Protein AF-A0A2A2IFG4-F1 (afdb_monomer_lite)

Secondary structure (DSSP, 8-state):
--GGG--SSHHHHHHHHHHHHHHHHHHHHHHHHHHHHHHHHH-HHHHHHHHHHHTT--TTSHHHHTTS-HHHHHHHHHHHHHHHHTT--

pLDDT: mean 92.61, std 11.13, range [41.53, 98.62]

Structure (mmCIF, N/CA/C/O backbone):
data_AF-A0A2A2IFG4-F1
#
_entry.id   AF-A0A2A2IFG4-F1
#
loop_
_atom_site.group_PDB
_atom_site.id
_atom_site.type_symbol
_atom_site.label_atom_id
_atom_site.label_alt_id
_atom_site.label_comp_id
_atom_site.label_asym_id
_atom_site.label_entity_id
_atom_site.label_seq_id
_atom_site.pdbx_PDB_ins_code
_atom_site.Cartn_x
_atom_site.Cartn_y
_atom_site.Cartn_z
_atom_site.occupancy
_atom_site.B_iso_or_equiv
_atom_site.auth_seq_id
_atom_site.auth_comp_id
_atom_site.auth_asym_id
_atom_site.auth_atom_id
_atom_site.pdbx_PDB_model_num
ATOM 1 N N . MET A 1 1 ? -13.860 -14.652 21.382 1.00 44.75 1 MET A N 1
ATOM 2 C CA . MET A 1 1 ? -13.859 -13.178 21.480 1.00 44.75 1 MET A CA 1
ATOM 3 C C . MET A 1 1 ? -12.875 -12.821 22.586 1.00 44.75 1 MET A C 1
ATOM 5 O O . MET A 1 1 ? -13.052 -13.321 23.692 1.00 44.75 1 MET A O 1
ATOM 9 N N . LEU A 1 2 ? -11.777 -12.118 22.289 1.00 41.53 2 LEU A N 1
ATOM 10 C CA . LEU A 1 2 ? -10.832 -11.686 23.329 1.00 41.53 2 LEU A CA 1
ATOM 11 C C . LEU A 1 2 ? -11.616 -10.851 24.354 1.00 41.53 2 LEU A C 1
ATOM 13 O O . LEU A 1 2 ? -12.245 -9.871 23.969 1.00 41.53 2 LEU A O 1
ATOM 17 N N . LYS A 1 3 ? -11.590 -11.240 25.636 1.00 50.25 3 LYS A N 1
ATOM 18 C CA . LYS A 1 3 ? -12.305 -10.603 26.770 1.00 50.25 3 LYS A CA 1
ATOM 19 C C . LYS A 1 3 ? -11.920 -9.131 27.040 1.00 50.25 3 LYS A C 1
ATOM 21 O O . LYS A 1 3 ? -12.244 -8.584 28.084 1.00 50.25 3 LYS A O 1
ATOM 26 N N . ILE A 1 4 ? -11.184 -8.499 26.132 1.00 58.09 4 ILE A N 1
ATOM 27 C CA . ILE A 1 4 ? -10.511 -7.212 26.326 1.00 58.09 4 ILE A CA 1
ATOM 28 C C . ILE A 1 4 ? -11.445 -6.031 25.988 1.00 58.09 4 ILE A C 1
ATOM 30 O O . ILE A 1 4 ? -11.173 -4.908 26.394 1.00 58.09 4 ILE A O 1
ATOM 34 N N . PHE A 1 5 ? -12.588 -6.276 25.333 1.00 62.91 5 PHE A N 1
ATOM 35 C CA . PHE A 1 5 ? -13.521 -5.224 24.899 1.00 62.91 5 PHE A CA 1
ATOM 36 C C . PHE A 1 5 ? -14.975 -5.461 25.339 1.00 62.91 5 PHE A C 1
ATOM 38 O O . PHE A 1 5 ? -15.910 -5.140 24.608 1.00 62.91 5 PHE A O 1
ATOM 45 N N . GLU A 1 6 ? -15.199 -6.036 26.524 1.00 72.94 6 GLU A N 1
ATOM 46 C CA . GLU A 1 6 ? -16.545 -6.023 27.109 1.00 72.94 6 GLU A CA 1
ATOM 47 C C . GLU A 1 6 ? -16.897 -4.585 27.519 1.00 72.94 6 GLU A C 1
ATOM 49 O O . GLU A 1 6 ? -16.364 -4.050 28.490 1.00 72.94 6 GLU A O 1
ATOM 54 N N . THR A 1 7 ? -17.780 -3.944 26.752 1.00 80.56 7 THR A N 1
ATOM 55 C CA . THR A 1 7 ? -18.266 -2.584 27.027 1.00 80.56 7 THR A CA 1
ATOM 56 C C . THR A 1 7 ? -19.638 -2.652 27.687 1.00 80.56 7 THR A C 1
ATOM 58 O O . THR A 1 7 ? -20.476 -3.479 27.325 1.00 80.56 7 THR A O 1
ATOM 61 N N . LYS A 1 8 ? -19.874 -1.819 28.706 1.00 83.75 8 LYS A N 1
ATOM 62 C CA . LYS A 1 8 ? -21.093 -1.897 29.534 1.00 83.75 8 LYS A CA 1
ATOM 63 C C . LYS A 1 8 ? -22.217 -1.011 29.011 1.00 83.75 8 LYS A C 1
ATOM 65 O O . LYS A 1 8 ? -23.366 -1.159 29.419 1.00 83.75 8 LYS A O 1
ATOM 70 N N . ASN A 1 9 ? -21.886 -0.053 28.150 1.00 88.12 9 ASN A N 1
ATOM 71 C CA . ASN A 1 9 ? -22.820 0.904 27.574 1.00 88.12 9 ASN A CA 1
ATOM 72 C C . ASN A 1 9 ? -22.288 1.461 26.245 1.00 88.12 9 ASN A C 1
ATOM 74 O O . ASN A 1 9 ? -21.112 1.322 25.908 1.00 88.12 9 ASN A O 1
ATOM 78 N N . LYS A 1 10 ? -23.170 2.144 25.508 1.00 89.81 10 LYS A N 1
ATOM 79 C CA . LYS A 1 10 ? -22.859 2.730 24.200 1.00 89.81 10 LYS A CA 1
ATOM 80 C C . LYS A 1 10 ? -21.691 3.725 24.238 1.00 89.81 10 LYS A C 1
ATOM 82 O O . LYS A 1 10 ? -20.872 3.721 23.333 1.00 89.81 10 LYS A O 1
ATOM 87 N N . LYS A 1 11 ? -21.582 4.551 25.283 1.00 89.81 11 LYS A N 1
ATOM 88 C CA . LYS A 1 11 ? -20.512 5.557 25.386 1.00 89.81 11 LYS A CA 1
ATOM 89 C C . LYS A 1 11 ? -19.131 4.903 25.492 1.00 89.81 11 LYS A C 1
ATOM 91 O O . LYS A 1 11 ? -18.190 5.348 24.849 1.00 89.81 11 LYS A O 1
ATOM 96 N N . GLU A 1 12 ? -19.010 3.846 26.292 1.00 88.56 12 GLU A N 1
ATOM 97 C CA . GLU A 1 12 ? -17.772 3.063 26.391 1.00 88.56 12 GLU A CA 1
ATOM 98 C C . GLU A 1 12 ? -17.429 2.377 25.067 1.00 88.56 12 GLU A C 1
ATOM 100 O O . GLU A 1 12 ? -16.274 2.408 24.653 1.00 88.56 12 GLU A O 1
ATOM 105 N N . HIS A 1 13 ? -18.428 1.812 24.384 1.00 90.44 13 HIS A N 1
ATOM 106 C CA . HIS A 1 13 ? -18.262 1.241 23.049 1.00 90.44 13 HIS A CA 1
ATOM 107 C C . HIS A 1 13 ? -17.733 2.263 22.040 1.00 90.44 13 HIS A C 1
ATOM 109 O O . HIS A 1 13 ? -16.739 1.995 21.369 1.00 90.44 13 HIS A O 1
ATOM 115 N N . AS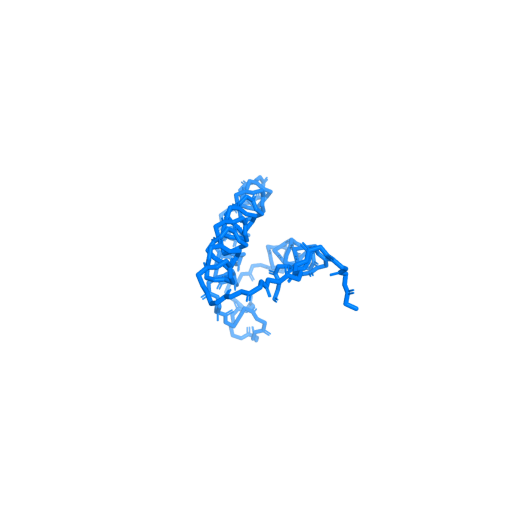P A 1 14 ? -18.351 3.440 21.961 1.00 92.06 14 ASP A N 1
ATOM 116 C CA . ASP A 1 14 ? -17.968 4.477 21.001 1.00 92.06 14 ASP A CA 1
ATOM 117 C C . ASP A 1 14 ? -16.532 4.970 21.259 1.00 92.06 14 ASP A C 1
ATOM 119 O O . ASP A 1 14 ? -15.747 5.078 20.319 1.00 92.06 14 ASP A O 1
ATOM 123 N N . ASN A 1 15 ? -16.139 5.142 22.528 1.00 91.31 15 ASN A N 1
ATOM 124 C CA . ASN A 1 15 ? -14.762 5.486 22.901 1.00 91.31 15 ASN A CA 1
ATOM 125 C C . ASN A 1 15 ? -13.750 4.394 22.506 1.00 91.31 15 ASN A C 1
ATOM 127 O O . ASN A 1 15 ? -12.647 4.701 22.052 1.00 91.31 15 ASN A O 1
ATOM 131 N N . VAL A 1 16 ? -14.100 3.114 22.691 1.00 90.94 16 VAL A N 1
ATOM 132 C CA . VAL A 1 16 ? -13.246 1.987 22.277 1.00 90.94 16 VAL A CA 1
ATOM 133 C C . VAL A 1 16 ? -13.099 1.969 20.759 1.00 90.94 16 VAL A C 1
ATOM 135 O O . VAL A 1 16 ? -11.984 1.833 20.263 1.00 90.94 16 VAL A O 1
ATOM 138 N N . MET A 1 17 ? -14.190 2.153 20.016 1.00 91.88 17 MET A N 1
ATOM 139 C CA . MET A 1 17 ? -14.150 2.197 18.554 1.00 91.88 17 MET A CA 1
ATOM 140 C C . MET A 1 17 ? -13.338 3.384 18.038 1.00 91.88 17 MET A C 1
ATOM 142 O O . MET A 1 17 ? -12.545 3.213 17.118 1.00 91.88 17 MET A O 1
ATOM 146 N N . GLU A 1 18 ? -13.475 4.565 18.641 1.00 94.62 18 GLU A N 1
ATOM 147 C CA . GLU A 1 18 ? -12.649 5.728 18.306 1.00 94.62 18 GLU A CA 1
ATOM 148 C C . GLU A 1 18 ? -11.162 5.442 18.546 1.00 94.62 18 GLU A C 1
ATOM 150 O O . GLU A 1 18 ? -10.330 5.698 17.675 1.00 94.62 18 GLU A O 1
ATOM 155 N N . HIS A 1 19 ? -10.821 4.845 19.692 1.00 92.06 19 HIS A N 1
ATOM 156 C CA . HIS A 1 19 ? -9.446 4.464 19.998 1.00 92.06 19 HIS A CA 1
ATOM 157 C C . HIS A 1 19 ? -8.886 3.455 18.986 1.00 92.06 19 HIS A C 1
ATOM 159 O O . HIS A 1 19 ? -7.782 3.645 18.475 1.00 92.06 19 HIS A O 1
ATOM 165 N N . LEU A 1 20 ? -9.657 2.414 18.658 1.00 92.75 20 LEU A N 1
ATOM 166 C CA . LEU A 1 20 ? -9.264 1.400 17.680 1.00 92.75 20 LEU A CA 1
ATOM 167 C C . LEU A 1 20 ? -9.115 1.989 16.274 1.00 92.75 20 LEU A C 1
ATOM 169 O O . LEU A 1 20 ? -8.146 1.669 15.594 1.00 92.75 20 LEU A O 1
ATOM 173 N N . ASN A 1 21 ? -10.016 2.880 15.857 1.00 94.19 21 ASN A N 1
ATOM 174 C CA . ASN A 1 21 ? -9.932 3.561 14.564 1.00 94.19 21 ASN A CA 1
ATOM 175 C C . ASN A 1 21 ? -8.696 4.464 14.483 1.00 94.19 21 ASN A C 1
ATOM 177 O O . ASN A 1 21 ? -7.990 4.453 13.475 1.00 94.19 21 ASN A O 1
ATOM 181 N N . ASN A 1 22 ? -8.397 5.211 15.550 1.00 95.00 22 ASN A N 1
ATOM 182 C CA . ASN A 1 22 ? -7.200 6.048 15.619 1.00 95.00 22 ASN A CA 1
ATOM 183 C C . ASN A 1 22 ? -5.924 5.202 15.562 1.00 95.00 22 ASN A C 1
ATOM 185 O O . ASN A 1 22 ? -4.994 5.539 14.830 1.00 95.00 22 ASN A O 1
ATOM 189 N N . TRP A 1 23 ? -5.891 4.086 16.293 1.00 94.38 23 TRP A N 1
ATOM 190 C CA . TRP A 1 23 ? -4.756 3.170 16.270 1.00 94.38 23 TRP A CA 1
ATOM 191 C C . TRP A 1 23 ? -4.581 2.507 14.898 1.00 94.38 23 TRP A C 1
ATOM 193 O O . TRP A 1 23 ? -3.476 2.497 14.358 1.00 94.38 23 TRP A O 1
ATOM 203 N N . ALA A 1 24 ? -5.669 2.033 14.286 1.00 92.25 24 ALA A N 1
ATOM 204 C CA . ALA A 1 24 ? -5.647 1.469 12.940 1.00 92.25 24 ALA A CA 1
ATOM 205 C C . ALA A 1 24 ? -5.155 2.496 11.909 1.00 92.25 24 ALA A C 1
ATOM 207 O O . ALA A 1 24 ? -4.286 2.175 11.105 1.00 92.25 24 ALA A O 1
ATOM 208 N N . SER A 1 25 ? -5.634 3.741 11.975 1.00 94.31 25 SER A N 1
ATOM 209 C CA . SER A 1 25 ? -5.183 4.832 11.102 1.00 94.31 25 SER A CA 1
ATOM 210 C C . SER A 1 25 ? -3.672 5.069 11.211 1.00 94.31 25 SER A C 1
ATOM 212 O O . SER A 1 25 ? -2.970 5.093 10.201 1.00 94.31 25 SER A O 1
ATOM 214 N N . GLN A 1 26 ? -3.138 5.134 12.437 1.00 95.88 26 GLN A N 1
ATOM 215 C CA . GLN A 1 26 ? -1.695 5.280 12.669 1.00 95.88 26 GLN A CA 1
ATOM 216 C C . GLN A 1 26 ? -0.891 4.101 12.112 1.00 95.88 26 GLN A C 1
ATOM 218 O O . GLN A 1 26 ? 0.180 4.303 11.532 1.00 95.88 26 GLN A O 1
ATOM 223 N N . MET A 1 27 ? -1.403 2.877 12.269 1.00 95.12 27 MET A N 1
ATOM 224 C CA . MET A 1 27 ? -0.767 1.679 11.726 1.00 95.12 27 MET A CA 1
ATOM 225 C C . MET A 1 27 ? -0.752 1.686 10.197 1.00 95.12 27 MET A C 1
ATOM 227 O O . MET A 1 27 ? 0.294 1.427 9.606 1.00 95.12 27 MET A O 1
ATOM 231 N N . TYR A 1 28 ? -1.873 2.041 9.563 1.00 95.19 28 TYR A N 1
ATOM 232 C CA . TYR A 1 28 ? -1.972 2.169 8.107 1.00 95.19 28 TYR A CA 1
ATOM 233 C C . TYR A 1 28 ? -1.002 3.223 7.565 1.00 95.19 28 TYR A C 1
ATOM 235 O O . TYR A 1 28 ? -0.264 2.942 6.624 1.00 95.19 28 TYR A O 1
ATOM 243 N N . SER A 1 29 ? -0.934 4.408 8.181 1.00 95.75 29 SER A N 1
ATOM 244 C CA . SER A 1 29 ? 0.034 5.437 7.775 1.00 95.75 29 SER A CA 1
ATOM 245 C C . SER A 1 29 ? 1.483 4.980 7.957 1.00 95.75 29 SER A C 1
ATOM 247 O O . SER A 1 29 ? 2.318 5.221 7.088 1.00 95.75 29 SER A O 1
ATOM 249 N N . SER A 1 30 ? 1.786 4.284 9.055 1.00 96.69 30 SER A N 1
ATOM 250 C CA . SER A 1 30 ? 3.143 3.795 9.329 1.00 96.69 30 SER A CA 1
ATOM 251 C C . SER A 1 30 ? 3.595 2.741 8.316 1.00 96.69 30 SER A C 1
ATOM 253 O O . SER A 1 30 ? 4.744 2.776 7.869 1.00 96.69 30 SER A O 1
ATOM 255 N N . GLU A 1 31 ? 2.706 1.818 7.933 1.00 96.69 31 GLU A N 1
ATOM 256 C CA . GLU A 1 31 ? 3.020 0.799 6.927 1.00 96.69 31 GLU A CA 1
ATOM 257 C C . GLU A 1 31 ? 3.190 1.415 5.536 1.00 96.69 31 GLU A C 1
ATOM 259 O O . GLU A 1 31 ? 4.154 1.085 4.840 1.00 96.69 31 GLU A O 1
ATOM 264 N N . TYR A 1 32 ? 2.328 2.366 5.161 1.00 97.56 32 TYR A N 1
ATOM 265 C CA . TYR A 1 32 ? 2.486 3.127 3.922 1.00 97.56 32 TYR A CA 1
ATOM 266 C C . TYR A 1 32 ? 3.858 3.805 3.852 1.00 97.56 32 TYR A C 1
ATOM 268 O O . TYR A 1 32 ? 4.605 3.607 2.895 1.00 97.56 32 TYR A O 1
ATOM 276 N N . ASP A 1 33 ? 4.241 4.544 4.897 1.00 97.94 33 ASP A N 1
ATOM 277 C CA . ASP A 1 33 ? 5.524 5.248 4.951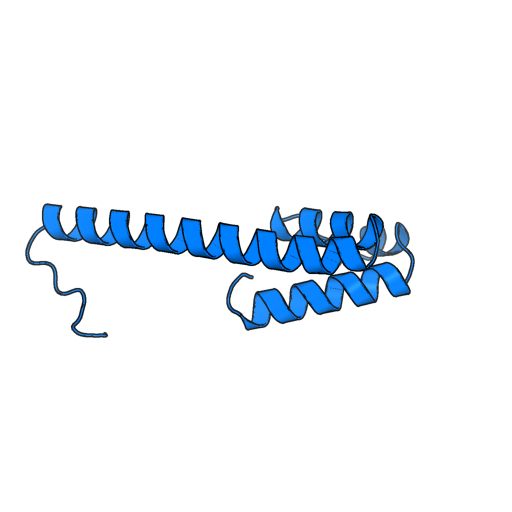 1.00 97.94 33 ASP A CA 1
ATOM 278 C C . ASP A 1 33 ? 6.719 4.293 4.870 1.00 97.94 33 ASP A C 1
ATOM 280 O O . ASP A 1 33 ? 7.730 4.599 4.223 1.00 97.94 33 ASP A O 1
ATOM 284 N N . ARG A 1 34 ? 6.626 3.127 5.522 1.00 97.56 34 ARG A N 1
ATOM 285 C CA . ARG A 1 34 ? 7.649 2.079 5.445 1.00 97.56 34 ARG A CA 1
ATOM 286 C C . ARG A 1 34 ? 7.798 1.583 4.010 1.00 97.56 34 ARG A C 1
ATOM 288 O O . ARG A 1 34 ? 8.911 1.589 3.481 1.00 97.56 34 ARG A O 1
ATOM 295 N N . CYS A 1 35 ? 6.697 1.206 3.370 1.00 97.94 35 CYS A N 1
ATOM 296 C CA . CYS A 1 35 ? 6.705 0.668 2.013 1.00 97.94 35 CYS A CA 1
ATOM 297 C C . CYS A 1 35 ? 7.150 1.717 0.988 1.00 97.94 35 CYS A C 1
ATOM 299 O O . CYS A 1 35 ? 7.963 1.419 0.116 1.00 97.94 35 CYS A O 1
ATOM 301 N N . MET A 1 36 ? 6.739 2.977 1.155 1.00 98.12 36 MET A N 1
ATOM 302 C CA . MET A 1 36 ? 7.184 4.088 0.313 1.00 98.12 36 MET A CA 1
ATOM 303 C C . MET A 1 36 ? 8.690 4.334 0.410 1.00 98.12 36 MET A C 1
ATOM 305 O O . MET A 1 36 ? 9.318 4.655 -0.597 1.00 98.12 36 MET A O 1
ATOM 309 N N . LYS A 1 37 ? 9.309 4.166 1.588 1.00 98.25 37 LYS A N 1
ATOM 310 C CA . LYS A 1 37 ? 10.778 4.232 1.722 1.00 98.25 37 LYS A CA 1
ATOM 311 C C . LYS A 1 37 ? 11.460 3.106 0.947 1.00 98.25 37 LYS A C 1
ATOM 313 O O . LYS A 1 37 ? 12.441 3.364 0.251 1.00 98.25 37 LYS A O 1
ATOM 318 N N . VAL A 1 38 ? 10.928 1.885 1.033 1.00 98.00 38 VAL A N 1
ATOM 319 C CA . VAL A 1 38 ? 11.446 0.734 0.277 1.00 98.00 38 VAL A CA 1
ATOM 320 C C . VAL A 1 38 ? 11.302 0.979 -1.226 1.00 98.00 38 VAL A C 1
ATOM 322 O O . VAL A 1 38 ? 12.292 0.874 -1.947 1.00 98.00 38 VAL A O 1
ATOM 325 N N . ALA A 1 39 ? 10.127 1.396 -1.696 1.00 98.19 39 ALA A N 1
ATOM 326 C CA . ALA A 1 39 ? 9.872 1.697 -3.103 1.00 98.19 39 ALA A CA 1
ATOM 327 C C . ALA A 1 39 ? 10.798 2.804 -3.638 1.00 98.19 39 ALA A C 1
ATOM 329 O O . ALA A 1 39 ? 11.433 2.626 -4.676 1.00 98.19 39 ALA A O 1
ATOM 330 N N . LYS A 1 40 ? 10.969 3.904 -2.886 1.00 98.31 40 LYS A N 1
ATOM 331 C CA . LYS A 1 40 ? 11.878 5.013 -3.239 1.00 98.31 40 LYS A CA 1
ATOM 332 C C . LYS A 1 40 ? 13.337 4.580 -3.354 1.00 98.31 40 LYS A C 1
ATOM 334 O O . LYS A 1 40 ? 14.073 5.166 -4.139 1.00 98.31 40 LYS A O 1
ATOM 339 N N . SER A 1 41 ? 13.760 3.566 -2.595 1.00 97.88 41 SER A N 1
ATOM 340 C CA . SER A 1 41 ? 15.113 3.006 -2.715 1.00 97.88 41 SER A CA 1
ATOM 341 C C . SER A 1 41 ? 15.329 2.195 -3.999 1.00 97.88 41 SER A C 1
ATOM 343 O O . SER A 1 41 ? 16.474 1.911 -4.344 1.00 97.88 41 SER A O 1
ATOM 345 N N . ARG A 1 42 ? 14.248 1.821 -4.703 1.00 97.31 42 ARG A N 1
ATOM 346 C CA . ARG A 1 42 ? 14.304 1.132 -5.997 1.00 97.31 42 ARG A CA 1
ATOM 347 C C . ARG A 1 42 ? 14.344 2.141 -7.139 1.00 97.31 42 ARG A C 1
ATOM 349 O O . ARG A 1 42 ? 15.385 2.268 -7.772 1.00 97.31 42 ARG A O 1
ATOM 356 N N . ASN A 1 43 ? 13.236 2.844 -7.385 1.00 97.94 43 ASN A N 1
ATOM 357 C CA . ASN A 1 43 ? 13.103 3.933 -8.361 1.00 97.94 43 ASN A CA 1
ATOM 358 C C . ASN A 1 43 ? 11.680 4.543 -8.320 1.00 97.94 43 ASN A C 1
ATOM 360 O O . ASN A 1 43 ? 10.806 4.080 -7.587 1.00 97.94 43 ASN A O 1
ATOM 364 N N . GLU A 1 44 ? 11.439 5.577 -9.131 1.00 98.12 44 GLU A N 1
ATOM 365 C CA . GLU A 1 44 ? 10.153 6.287 -9.221 1.00 98.12 44 GLU A CA 1
ATOM 366 C C . GLU A 1 44 ? 8.994 5.458 -9.804 1.00 98.12 44 GLU A C 1
ATOM 368 O O . GLU A 1 44 ? 7.847 5.652 -9.403 1.00 98.12 44 GLU A O 1
ATOM 373 N N . ASN A 1 45 ? 9.270 4.495 -10.690 1.00 98.44 45 ASN A N 1
ATOM 374 C CA . ASN A 1 45 ? 8.241 3.621 -11.257 1.00 98.44 45 ASN A CA 1
ATOM 375 C C . ASN A 1 45 ? 7.693 2.665 -10.197 1.00 98.44 45 ASN A C 1
ATOM 377 O O . ASN A 1 45 ? 6.480 2.522 -10.065 1.00 98.44 45 ASN A O 1
ATOM 381 N N . VAL A 1 46 ? 8.572 2.056 -9.396 1.00 98.56 46 VAL A N 1
ATOM 382 C CA . VAL A 1 46 ? 8.176 1.189 -8.275 1.00 98.56 46 VAL A CA 1
ATOM 383 C C . VAL A 1 46 ? 7.317 1.963 -7.273 1.00 98.56 46 VAL A C 1
ATOM 385 O O . VAL A 1 46 ? 6.309 1.440 -6.797 1.00 98.56 46 VAL A O 1
ATOM 388 N N . VAL A 1 47 ? 7.677 3.223 -6.996 1.00 98.62 47 VAL A N 1
ATOM 389 C CA . VAL A 1 47 ? 6.870 4.131 -6.165 1.00 98.62 47 VAL A CA 1
ATOM 390 C C . VAL A 1 47 ? 5.481 4.327 -6.759 1.00 98.62 47 VAL A C 1
ATOM 392 O O . VAL A 1 47 ? 4.502 4.127 -6.051 1.00 98.62 47 VAL A O 1
ATOM 395 N N . ALA A 1 48 ? 5.388 4.670 -8.045 1.00 98.56 48 ALA A N 1
ATOM 396 C CA . ALA A 1 48 ? 4.107 4.911 -8.701 1.00 98.56 48 ALA A CA 1
ATOM 397 C C . ALA A 1 48 ? 3.196 3.673 -8.681 1.00 98.56 48 ALA A C 1
ATOM 399 O O . ALA A 1 48 ? 2.009 3.795 -8.407 1.00 98.56 48 ALA A O 1
ATOM 400 N N . ILE A 1 49 ? 3.739 2.475 -8.934 1.00 98.56 49 ILE A N 1
ATOM 401 C CA . ILE A 1 49 ? 2.956 1.229 -8.923 1.00 98.56 49 ILE A CA 1
ATOM 402 C C . ILE A 1 49 ? 2.434 0.920 -7.515 1.00 98.56 49 ILE A C 1
ATOM 404 O O . ILE A 1 49 ? 1.261 0.576 -7.366 1.00 98.56 49 ILE A O 1
ATOM 408 N N . PHE A 1 50 ? 3.285 1.038 -6.490 1.00 98.38 50 PHE A N 1
ATOM 409 C CA . PHE A 1 50 ? 2.873 0.797 -5.108 1.00 98.38 50 PHE A CA 1
ATOM 410 C C . PHE A 1 50 ? 1.836 1.827 -4.634 1.00 98.38 50 PHE A C 1
ATOM 412 O O . PHE A 1 50 ? 0.822 1.439 -4.059 1.00 98.38 50 PHE A O 1
ATOM 419 N N . ASP A 1 51 ? 2.058 3.113 -4.911 1.00 98.44 51 ASP A N 1
ATOM 420 C CA . ASP A 1 51 ? 1.148 4.203 -4.540 1.00 98.44 51 ASP A CA 1
ATOM 421 C C . ASP A 1 51 ? -0.228 4.052 -5.207 1.00 98.44 51 ASP A C 1
ATOM 423 O O . ASP A 1 51 ? -1.268 4.169 -4.554 1.00 98.44 51 ASP A O 1
ATOM 427 N N . ASP A 1 52 ? -0.242 3.700 -6.494 1.00 98.38 52 ASP A N 1
ATOM 428 C CA . ASP A 1 52 ? -1.469 3.426 -7.236 1.00 98.38 52 ASP A CA 1
ATOM 429 C C . ASP A 1 52 ? -2.240 2.242 -6.633 1.00 98.38 52 ASP A C 1
ATOM 431 O O . ASP A 1 52 ? -3.462 2.322 -6.476 1.00 98.38 52 ASP A O 1
ATOM 435 N N . TRP A 1 53 ? -1.547 1.161 -6.262 1.00 98.06 53 TRP A N 1
ATOM 436 C CA . TRP A 1 53 ? -2.166 0.016 -5.590 1.00 98.06 53 TRP A CA 1
ATOM 437 C C . TRP A 1 53 ? -2.727 0.385 -4.214 1.00 98.06 53 TRP A C 1
ATOM 439 O O . TRP A 1 53 ? -3.886 0.074 -3.936 1.00 98.06 53 TRP A O 1
ATOM 449 N N . TRP A 1 54 ? -1.944 1.083 -3.387 1.00 97.75 54 TRP A N 1
ATOM 450 C CA . TRP A 1 54 ? -2.339 1.489 -2.035 1.00 97.75 54 TRP A CA 1
ATOM 451 C C . TRP A 1 54 ? -3.623 2.329 -2.041 1.00 97.75 54 TRP A C 1
ATOM 453 O O . TRP A 1 54 ? -4.489 2.175 -1.182 1.00 97.75 54 TRP A O 1
ATOM 463 N N . HIS A 1 55 ? -3.794 3.171 -3.064 1.00 96.44 55 HIS A N 1
ATOM 464 C CA . HIS A 1 55 ? -4.986 3.998 -3.259 1.00 96.44 55 HIS A CA 1
ATOM 465 C C . HIS A 1 55 ? -6.092 3.319 -4.092 1.00 96.44 55 HIS A C 1
ATOM 467 O O . HIS A 1 55 ? -7.019 3.979 -4.567 1.00 96.44 55 HIS A O 1
ATOM 473 N N . GLY A 1 56 ? -6.029 1.994 -4.256 1.00 95.75 56 GLY A N 1
ATOM 474 C CA . GLY A 1 56 ? -7.115 1.173 -4.792 1.00 95.75 56 GLY A CA 1
ATOM 475 C C . GLY A 1 56 ? -7.182 1.079 -6.318 1.00 95.75 56 GLY A C 1
ATOM 476 O O . GLY A 1 56 ? -8.194 0.615 -6.857 1.00 95.75 56 GLY A O 1
ATOM 477 N N . LYS A 1 57 ? -6.142 1.493 -7.055 1.00 96.94 57 LYS A N 1
ATOM 478 C CA . LYS A 1 57 ? -6.104 1.278 -8.508 1.00 96.94 57 LYS A CA 1
ATOM 479 C C . LYS A 1 57 ? -5.796 -0.181 -8.847 1.00 96.94 57 LYS A C 1
ATOM 481 O O . LYS A 1 57 ? -5.094 -0.905 -8.145 1.00 96.94 57 LYS A O 1
ATOM 486 N N . ARG A 1 58 ? -6.311 -0.622 -9.998 1.00 94.94 58 ARG A N 1
ATOM 487 C CA . ARG A 1 58 ? -6.143 -1.993 -10.505 1.00 94.94 58 ARG A CA 1
ATOM 488 C C . ARG A 1 58 ? -4.794 -2.167 -11.205 1.00 94.94 58 ARG A C 1
ATOM 490 O O . ARG A 1 58 ? -4.726 -2.156 -12.429 1.00 94.94 58 ARG A O 1
ATOM 497 N N . VAL A 1 59 ? -3.731 -2.365 -10.431 1.00 96.00 59 VAL A N 1
ATOM 498 C CA . VAL A 1 59 ? -2.357 -2.502 -10.959 1.00 96.00 59 VAL A CA 1
ATOM 499 C C . VAL A 1 59 ? -2.041 -3.880 -11.563 1.00 96.00 59 VAL A C 1
ATOM 501 O O . VAL A 1 59 ? -0.979 -4.081 -12.146 1.00 96.00 59 VAL A O 1
ATOM 504 N N . TYR A 1 60 ? -2.946 -4.855 -11.432 1.00 93.12 60 TYR A N 1
ATOM 505 C CA . TYR A 1 60 ? -2.762 -6.228 -11.927 1.00 93.12 60 TYR A CA 1
ATOM 506 C C . TYR A 1 60 ? -3.314 -6.482 -13.335 1.00 93.12 60 TYR A C 1
ATOM 508 O O . TYR A 1 60 ? -3.306 -7.625 -13.788 1.00 93.12 60 TYR A O 1
ATOM 516 N N . THR A 1 61 ? -3.781 -5.448 -14.040 1.00 95.62 61 THR A N 1
ATOM 517 C CA . THR A 1 61 ? -4.217 -5.586 -15.436 1.00 95.62 61 THR A CA 1
ATOM 518 C C . THR A 1 61 ? -3.026 -5.580 -16.391 1.00 95.62 61 THR A C 1
ATOM 520 O O . THR A 1 61 ? -2.011 -4.926 -16.135 1.00 95.62 61 THR A O 1
ATOM 523 N N . ASP A 1 62 ? -3.162 -6.264 -17.527 1.00 95.56 62 ASP A N 1
ATOM 524 C CA . ASP A 1 62 ? -2.120 -6.282 -18.560 1.00 95.56 62 ASP A CA 1
ATOM 525 C C . ASP A 1 62 ? -1.849 -4.875 -19.110 1.00 95.56 62 ASP A C 1
ATOM 527 O O . ASP A 1 62 ? -0.699 -4.472 -19.256 1.00 95.56 62 ASP A O 1
ATOM 531 N N . GLU A 1 63 ? -2.898 -4.073 -19.310 1.00 95.62 63 GLU A N 1
ATOM 532 C CA . GLU A 1 63 ? -2.789 -2.671 -19.738 1.00 95.62 63 GLU A CA 1
ATOM 533 C C . GLU A 1 63 ? -1.952 -1.816 -18.782 1.00 95.62 63 GLU A C 1
ATOM 535 O O . GLU A 1 63 ? -1.228 -0.920 -19.216 1.00 95.62 63 GLU A O 1
ATOM 540 N N . TYR A 1 64 ? -2.061 -2.063 -17.474 1.00 95.94 64 TYR A N 1
ATOM 541 C CA . TYR A 1 64 ? -1.273 -1.348 -16.479 1.00 95.94 64 TYR A CA 1
ATOM 542 C C . TYR A 1 64 ? 0.178 -1.835 -16.490 1.00 95.94 64 TYR A C 1
ATOM 544 O O . TYR A 1 64 ? 1.100 -1.022 -16.539 1.00 95.94 64 TYR A O 1
ATOM 552 N N . ARG A 1 65 ? 0.378 -3.159 -16.511 1.00 94.06 65 ARG A N 1
ATOM 553 C CA . ARG A 1 65 ? 1.699 -3.807 -16.555 1.00 94.06 65 ARG A CA 1
ATOM 554 C C . ARG A 1 65 ? 2.544 -3.345 -17.736 1.00 94.06 65 ARG A C 1
ATOM 556 O O . ARG A 1 65 ? 3.728 -3.096 -17.562 1.00 94.06 65 ARG A O 1
ATOM 563 N N . LEU A 1 66 ? 1.934 -3.174 -18.909 1.00 96.00 66 LEU A N 1
ATOM 564 C CA . LEU A 1 66 ? 2.622 -2.748 -20.134 1.00 96.00 66 LEU A CA 1
ATOM 565 C C . LEU A 1 66 ? 3.209 -1.325 -20.068 1.00 96.00 66 LEU A C 1
ATOM 567 O O . LEU A 1 66 ? 4.022 -0.975 -20.920 1.00 96.00 66 LEU A O 1
ATOM 571 N N . LYS A 1 67 ? 2.821 -0.501 -19.083 1.00 96.88 67 LYS A N 1
ATOM 572 C CA . LYS A 1 67 ? 3.365 0.858 -18.891 1.00 96.88 67 LYS A CA 1
ATOM 573 C C . LYS A 1 67 ? 4.742 0.871 -18.230 1.00 96.88 67 LYS A C 1
ATOM 575 O O . LYS A 1 67 ? 5.423 1.890 -18.287 1.00 96.88 67 LYS A O 1
ATOM 580 N N . TYR A 1 68 ? 5.129 -0.230 -17.592 1.00 97.00 68 TYR A N 1
ATOM 581 C CA . TYR A 1 68 ? 6.332 -0.326 -16.774 1.00 97.00 68 TYR A CA 1
ATOM 582 C C . TYR A 1 68 ? 7.231 -1.455 -17.266 1.00 97.00 68 TYR A C 1
ATOM 584 O O . TYR A 1 68 ? 6.798 -2.368 -17.971 1.00 97.00 68 TYR A O 1
ATOM 592 N N . SER A 1 69 ? 8.508 -1.405 -16.889 1.00 97.81 69 SER A N 1
ATOM 593 C CA . SER A 1 69 ? 9.397 -2.535 -17.135 1.00 97.81 69 SER A CA 1
ATOM 594 C C . SER A 1 69 ? 8.987 -3.734 -16.271 1.00 97.81 69 SER A C 1
ATOM 596 O O . SER A 1 69 ? 8.397 -3.579 -15.199 1.00 97.81 69 SER A O 1
ATOM 598 N N . LYS A 1 70 ? 9.333 -4.948 -16.720 1.00 97.19 70 LYS A N 1
ATOM 599 C CA . LYS A 1 70 ? 9.105 -6.166 -15.930 1.00 97.19 70 LYS A CA 1
ATOM 600 C C . LYS A 1 70 ? 9.791 -6.084 -14.561 1.00 97.19 70 LYS A C 1
ATOM 602 O O . LYS A 1 70 ? 9.201 -6.497 -13.574 1.00 97.19 70 LYS A O 1
ATOM 607 N N . ASP A 1 71 ? 11.006 -5.539 -14.507 1.00 98.25 71 ASP A N 1
ATOM 608 C CA . ASP A 1 71 ? 11.767 -5.409 -13.261 1.00 98.25 71 ASP A CA 1
ATOM 609 C C . ASP A 1 71 ? 11.091 -4.443 -12.276 1.00 98.25 71 ASP A C 1
ATOM 611 O O . ASP A 1 71 ? 10.907 -4.787 -11.109 1.00 98.25 71 ASP A O 1
ATOM 615 N N . ASP A 1 72 ? 10.623 -3.280 -12.745 1.00 98.25 72 ASP A N 1
ATOM 616 C CA . ASP A 1 72 ? 9.880 -2.330 -11.903 1.00 98.25 72 ASP A CA 1
ATOM 617 C C . ASP A 1 72 ? 8.599 -2.963 -11.351 1.00 98.25 72 ASP A C 1
ATOM 619 O O . ASP A 1 72 ? 8.286 -2.848 -10.163 1.00 98.25 72 ASP A O 1
ATOM 623 N N . TYR A 1 73 ? 7.867 -3.671 -12.212 1.00 98.00 73 TYR A N 1
ATOM 624 C CA . TYR A 1 73 ? 6.624 -4.324 -11.833 1.00 98.00 73 TYR A CA 1
ATOM 625 C C . TYR A 1 73 ? 6.837 -5.462 -10.829 1.00 98.00 73 TYR A C 1
ATOM 627 O O . TYR A 1 73 ? 6.075 -5.582 -9.867 1.00 98.00 73 TYR A O 1
ATOM 635 N N . ASP A 1 74 ? 7.875 -6.279 -11.020 1.00 98.06 74 ASP A N 1
ATOM 636 C CA . ASP A 1 74 ? 8.221 -7.378 -10.117 1.00 98.06 74 ASP A CA 1
ATOM 637 C C . ASP A 1 74 ? 8.664 -6.842 -8.745 1.00 98.06 74 ASP A C 1
ATOM 639 O O . ASP A 1 74 ? 8.210 -7.343 -7.713 1.00 98.06 74 ASP A O 1
ATOM 643 N N . ASN A 1 75 ? 9.477 -5.776 -8.710 1.00 98.38 75 ASN A N 1
ATOM 644 C CA . ASN A 1 75 ? 9.874 -5.117 -7.461 1.00 98.38 75 ASN A CA 1
ATOM 645 C C . ASN A 1 75 ? 8.661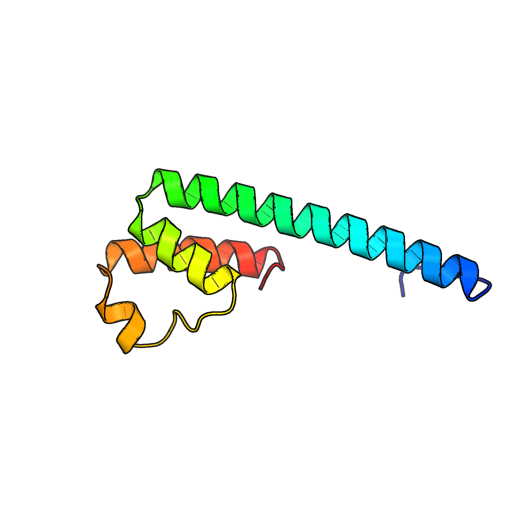 -4.551 -6.707 1.00 98.38 75 ASN A C 1
ATOM 647 O O . ASN A 1 75 ? 8.517 -4.794 -5.508 1.00 98.38 75 ASN A O 1
ATOM 651 N N . ALA A 1 76 ? 7.769 -3.831 -7.396 1.00 98.31 76 ALA A N 1
ATOM 652 C CA . ALA A 1 76 ? 6.557 -3.292 -6.781 1.00 98.31 76 ALA A CA 1
ATOM 653 C C . ALA A 1 76 ? 5.619 -4.404 -6.294 1.00 98.31 76 ALA A C 1
ATOM 655 O O . ALA A 1 76 ? 5.117 -4.341 -5.174 1.00 98.31 76 ALA A O 1
ATOM 656 N N . SER A 1 77 ? 5.436 -5.460 -7.092 1.00 97.56 77 SER A N 1
ATOM 657 C CA . SER A 1 77 ? 4.622 -6.622 -6.719 1.00 97.56 77 SER A CA 1
ATOM 658 C C . SER A 1 77 ? 5.162 -7.331 -5.476 1.00 97.56 77 SER A C 1
ATOM 660 O O . SER A 1 77 ? 4.372 -7.785 -4.651 1.00 97.56 77 SER A O 1
ATOM 662 N N . GLY A 1 78 ? 6.488 -7.396 -5.314 1.00 98.00 78 GLY A N 1
ATOM 663 C CA . GLY A 1 78 ? 7.125 -7.926 -4.109 1.00 98.00 78 GLY A CA 1
ATOM 664 C C . GLY A 1 78 ? 6.792 -7.113 -2.858 1.00 98.00 78 GLY A C 1
ATOM 665 O O . GLY A 1 78 ? 6.419 -7.694 -1.841 1.00 98.00 78 GLY A O 1
ATOM 666 N N . ILE A 1 79 ? 6.850 -5.779 -2.952 1.00 98.12 79 ILE A N 1
ATOM 667 C CA . ILE A 1 79 ? 6.458 -4.881 -1.852 1.00 98.12 79 ILE A CA 1
ATOM 668 C C . ILE A 1 79 ? 4.976 -5.082 -1.516 1.00 98.12 79 ILE A C 1
ATOM 670 O O . ILE A 1 79 ? 4.644 -5.318 -0.360 1.00 98.12 79 ILE A O 1
ATOM 674 N N . ILE A 1 80 ? 4.097 -5.066 -2.525 1.00 98.12 80 ILE A N 1
ATOM 675 C CA . ILE A 1 80 ? 2.650 -5.258 -2.341 1.00 98.12 80 ILE A CA 1
ATOM 676 C C . ILE A 1 80 ? 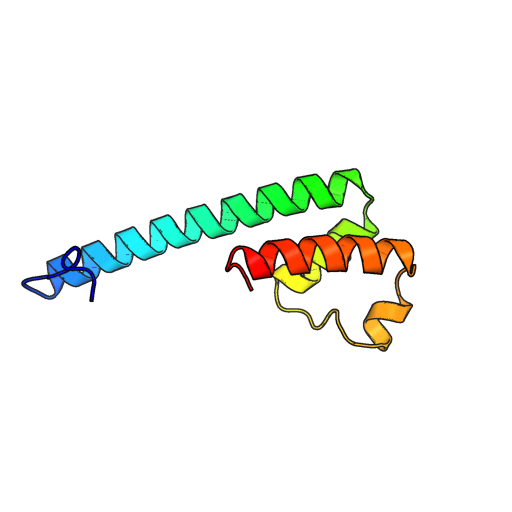2.354 -6.593 -1.644 1.00 98.12 80 ILE A C 1
ATOM 678 O O . ILE A 1 80 ? 1.571 -6.640 -0.699 1.00 98.12 80 ILE A O 1
ATOM 682 N N . LEU A 1 81 ? 2.992 -7.683 -2.076 1.00 97.56 81 LEU A N 1
ATOM 683 C CA . LEU A 1 81 ? 2.781 -9.002 -1.482 1.00 97.56 81 LEU A CA 1
ATOM 684 C C . LEU A 1 81 ? 3.195 -9.047 -0.004 1.00 97.56 81 LEU A C 1
ATOM 686 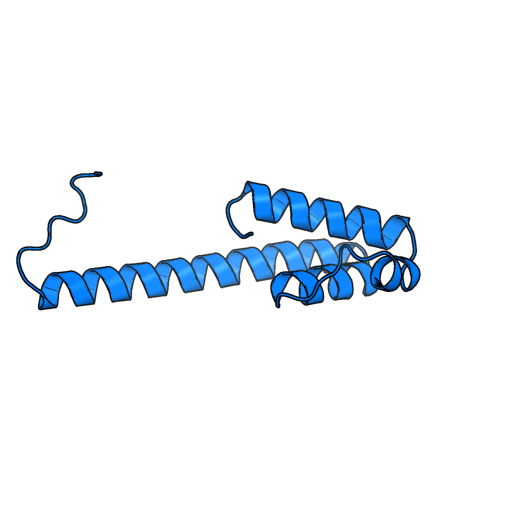O O . LEU A 1 81 ? 2.490 -9.646 0.812 1.00 97.56 81 LEU A O 1
ATOM 690 N N . GLU A 1 82 ? 4.316 -8.415 0.350 1.00 96.94 82 GLU A N 1
ATOM 691 C CA . GLU A 1 82 ? 4.757 -8.285 1.742 1.00 96.94 82 GLU A CA 1
ATOM 692 C C . GLU A 1 82 ? 3.733 -7.494 2.570 1.00 96.94 82 GLU A C 1
ATOM 694 O O . GLU A 1 82 ? 3.305 -7.955 3.627 1.00 96.94 82 GLU A O 1
ATOM 699 N N . THR A 1 83 ? 3.273 -6.350 2.059 1.00 96.62 83 THR A N 1
ATOM 700 C CA . THR A 1 83 ? 2.264 -5.497 2.704 1.00 96.62 83 THR A CA 1
ATOM 701 C C . THR A 1 83 ? 0.939 -6.232 2.940 1.00 96.62 83 THR A C 1
ATOM 703 O O . THR A 1 83 ? 0.392 -6.196 4.044 1.00 96.62 83 THR A O 1
ATOM 706 N N . VAL A 1 84 ? 0.441 -6.966 1.938 1.00 96.31 84 VAL A N 1
ATOM 707 C CA . VAL A 1 84 ? -0.761 -7.809 2.066 1.00 96.31 84 VAL A CA 1
ATOM 708 C C . VAL A 1 84 ? -0.545 -8.909 3.107 1.00 96.31 84 VAL A C 1
ATOM 710 O O . VAL A 1 84 ? -1.423 -9.157 3.931 1.00 96.31 84 VAL A O 1
ATOM 713 N N . SER A 1 85 ? 0.634 -9.541 3.123 1.00 95.50 85 SER A N 1
ATOM 714 C CA . SER A 1 85 ? 0.979 -10.580 4.109 1.00 95.50 85 SER A CA 1
ATOM 715 C C . SER A 1 85 ? 1.022 -10.038 5.543 1.00 95.50 85 SER A C 1
ATOM 717 O O . SER A 1 85 ? 0.726 -10.772 6.485 1.00 95.50 85 SER A O 1
ATOM 719 N N . ASN A 1 86 ? 1.327 -8.748 5.705 1.00 92.00 86 ASN A N 1
ATOM 720 C CA . ASN A 1 86 ? 1.266 -8.034 6.981 1.00 92.00 86 ASN A CA 1
ATOM 721 C C . ASN A 1 86 ? -0.162 -7.603 7.377 1.00 92.00 86 ASN A C 1
ATOM 723 O O . ASN A 1 86 ? -0.345 -7.048 8.460 1.00 92.00 86 ASN A O 1
ATOM 727 N N . GLY A 1 87 ? -1.172 -7.859 6.538 1.00 93.12 87 GLY A N 1
ATOM 728 C CA . GLY A 1 87 ? -2.580 -7.563 6.820 1.00 93.12 87 GLY A CA 1
ATOM 729 C C . GLY A 1 87 ? -3.072 -6.192 6.342 1.00 93.12 87 GLY A C 1
ATOM 730 O O . GLY A 1 87 ? -4.099 -5.729 6.834 1.00 93.12 87 GLY A O 1
ATOM 731 N N . PHE A 1 88 ? -2.366 -5.548 5.406 1.00 90.56 88 PHE A N 1
ATOM 732 C CA . PHE A 1 88 ? -2.684 -4.208 4.878 1.00 90.56 88 PHE A CA 1
ATOM 733 C C . PHE A 1 88 ? -3.159 -4.243 3.412 1.00 90.56 88 PHE A C 1
ATOM 735 O O . PHE A 1 88 ? -2.756 -3.405 2.608 1.00 90.56 88 PHE A O 1
ATOM 742 N N . GLY A 1 89 ? -3.964 -5.247 3.0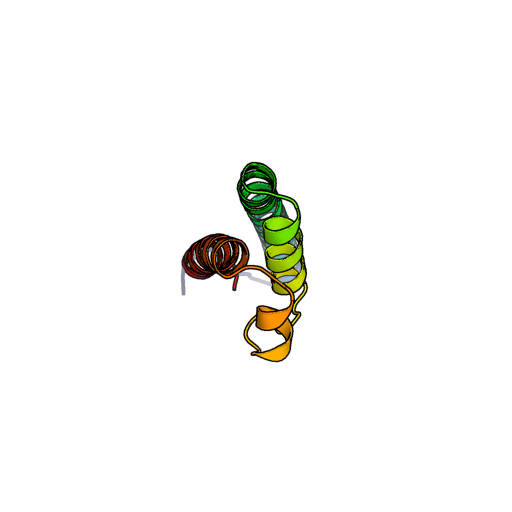49 1.00 78.38 89 GLY A N 1
ATOM 743 C CA . GLY A 1 89 ? -4.435 -5.503 1.681 1.00 78.38 89 GLY A CA 1
ATOM 744 C C . GLY A 1 89 ? -5.945 -5.552 1.533 1.00 78.38 89 GLY A C 1
ATOM 745 O O . GLY A 1 89 ? -6.619 -5.898 2.529 1.00 78.38 89 GLY A O 1
#

Foldseek 3Di:
DPPPQPDPDPVSVVVVVVVVVVVVVVVLVVLLVVLLVQQVVPHDLLNVLLVCVLVPHDCPDPVNVVVDDPVSSVSSVVSVVVCVVVVSD

Organism: NCBI:txid2024555

Radius of gyration: 17.66 Å; chains: 1; bounding box: 38×20×50 Å

Sequence (89 aa):
MLKIFETKNKKEHDNVMEHLNNWASQMYSSEYDRCMKVAKSRNENVVAIFDDWWHGKRVYTDEYRLKYSKDDYDNASGIILETVSNGFG